Protein AF-A0A946DRZ8-F1 (afdb_monomer_lite)

Foldseek 3Di:
DQALLNVLQVVCVVVVNRPPQDDPVLSVVSRVHHDPLSLCVSVVVVVQHADNHDPGSVSSVVSSVVVVVVVCVVPVVVVVVVDPPPPPPPVCVVVVVVVVVVVVPD

pLDDT: mean 80.22, std 17.97, range [47.06, 96.06]

Secondary structure (DSSP, 8-state):
---HHHHHHHHHHHTT-TTSSS-HHHHHHHTT--SHHHHHHHHHTTT----SS-SSHHHHHHHHHHHHHHHHHH-HHHHHHH-TTTTSSTTTHHHHHHHHHHHT--

Radius of gyration: 21.68 Å; chains: 1; bounding box: 46×25×67 Å

Sequence (106 aa):
MSTVGSQIISELGRRGQRGMYFDYATYRELRKVDSLAALAQFVNTRGVPCPSAPSDVATVADCLQQHATDEAKRDPMTWLLLDPTGCLPILFFPFWLLGQFFRGRQ

Structure (mmCIF, N/CA/C/O backbone):
data_AF-A0A946DRZ8-F1
#
_entry.id   AF-A0A946DRZ8-F1
#
loop_
_atom_site.group_PDB
_atom_site.id
_atom_site.type_symbol
_atom_site.label_atom_id
_atom_site.label_alt_id
_atom_site.label_comp_id
_atom_site.label_asym_id
_atom_site.label_entity_id
_atom_site.l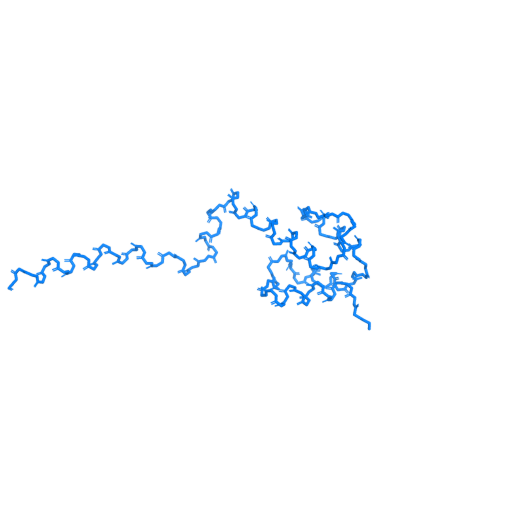abel_seq_id
_atom_site.pdbx_PDB_ins_code
_atom_site.Cartn_x
_atom_site.Cartn_y
_atom_site.Cartn_z
_atom_site.occupancy
_atom_site.B_iso_or_equiv
_atom_site.auth_seq_id
_atom_site.auth_comp_id
_atom_site.auth_asym_id
_atom_site.auth_atom_id
_atom_site.pdbx_PDB_model_num
ATOM 1 N N . MET A 1 1 ? -19.963 -6.328 4.781 1.00 58.28 1 MET A N 1
ATOM 2 C CA . MET A 1 1 ? -19.311 -5.015 4.984 1.00 58.28 1 MET A CA 1
ATOM 3 C C . MET A 1 1 ? -18.012 -5.004 4.197 1.00 58.28 1 MET A C 1
ATOM 5 O O . MET A 1 1 ? -17.281 -5.982 4.276 1.00 58.28 1 MET A O 1
ATOM 9 N N . SER A 1 2 ? -17.763 -3.968 3.393 1.00 80.50 2 SER A N 1
ATOM 10 C CA . SER A 1 2 ? -16.502 -3.826 2.653 1.00 80.50 2 SER A CA 1
ATOM 11 C C . SER A 1 2 ? -15.496 -3.067 3.513 1.00 80.50 2 SER A C 1
ATOM 13 O O . SER A 1 2 ? -15.714 -1.891 3.795 1.00 80.50 2 SER A O 1
ATOM 15 N N . THR A 1 3 ? -14.411 -3.724 3.920 1.00 93.50 3 THR A N 1
ATOM 16 C CA . THR A 1 3 ? -13.330 -3.095 4.696 1.00 93.50 3 THR A CA 1
ATOM 17 C C . THR A 1 3 ? -12.534 -2.119 3.828 1.00 93.50 3 THR A C 1
ATOM 19 O O . THR A 1 3 ? -12.496 -2.265 2.601 1.00 93.50 3 THR A O 1
ATOM 22 N N . VAL A 1 4 ? -11.867 -1.135 4.437 1.00 94.62 4 VAL A N 1
ATOM 23 C CA . VAL A 1 4 ? -10.952 -0.220 3.721 1.00 94.62 4 VAL A CA 1
ATOM 24 C C . VAL A 1 4 ? -9.829 -1.011 3.041 1.00 94.62 4 VAL A C 1
ATOM 26 O O . VAL A 1 4 ? -9.473 -0.738 1.896 1.00 94.62 4 VAL A O 1
ATOM 29 N N . GLY A 1 5 ? -9.358 -2.074 3.691 1.00 94.25 5 GLY A N 1
ATOM 30 C CA . GLY A 1 5 ? -8.445 -3.063 3.131 1.00 94.25 5 GLY A CA 1
ATOM 31 C C . GLY A 1 5 ? -8.921 -3.705 1.828 1.00 94.25 5 GLY A C 1
ATOM 32 O O . GLY A 1 5 ? -8.160 -3.864 0.876 1.00 94.25 5 GLY A O 1
ATOM 33 N N . SER A 1 6 ? -10.202 -4.059 1.754 1.00 94.88 6 SER A N 1
ATOM 34 C CA . SER A 1 6 ? -10.789 -4.620 0.532 1.00 94.88 6 SER A CA 1
ATOM 35 C C . SER A 1 6 ? -10.928 -3.564 -0.568 1.00 94.88 6 SER A C 1
ATOM 37 O O . SER A 1 6 ? -10.732 -3.878 -1.742 1.00 94.88 6 SER A O 1
ATOM 39 N N . GLN A 1 7 ? -11.197 -2.309 -0.194 1.00 95.75 7 GLN A N 1
ATOM 40 C CA . GLN A 1 7 ? -11.281 -1.186 -1.131 1.00 95.75 7 GLN A CA 1
ATOM 41 C C . GLN A 1 7 ? -9.922 -0.880 -1.773 1.00 95.75 7 GLN A C 1
ATOM 43 O O . GLN A 1 7 ? -9.856 -0.771 -2.995 1.00 95.75 7 GLN A O 1
ATOM 48 N N . ILE A 1 8 ? -8.827 -0.835 -0.998 1.00 95.69 8 ILE A N 1
ATOM 49 C CA . ILE A 1 8 ? -7.479 -0.638 -1.566 1.00 95.69 8 ILE A CA 1
ATOM 50 C C . ILE A 1 8 ? -7.078 -1.798 -2.474 1.00 95.69 8 ILE A C 1
ATOM 52 O O . ILE A 1 8 ? -6.559 -1.569 -3.559 1.00 95.69 8 ILE A O 1
ATOM 56 N N . ILE A 1 9 ? -7.391 -3.046 -2.115 1.00 94.81 9 ILE A N 1
ATOM 57 C CA . ILE A 1 9 ? -7.119 -4.200 -2.988 1.00 94.81 9 ILE A CA 1
ATOM 58 C C . ILE A 1 9 ? -7.892 -4.086 -4.307 1.00 94.81 9 ILE A C 1
ATOM 60 O O . ILE A 1 9 ? -7.349 -4.412 -5.365 1.00 94.81 9 ILE A O 1
ATOM 64 N N . SER A 1 10 ? -9.145 -3.630 -4.251 1.00 94.94 10 SER A N 1
ATOM 65 C CA . SER A 1 10 ? -9.961 -3.402 -5.444 1.00 94.94 10 SER A CA 1
ATOM 66 C C . SER A 1 10 ? -9.393 -2.280 -6.311 1.00 94.94 10 SER A C 1
ATOM 68 O O . SER A 1 10 ? -9.305 -2.445 -7.525 1.00 94.94 10 SER A O 1
ATOM 70 N N . GLU A 1 11 ? -8.960 -1.174 -5.706 1.00 95.44 11 GLU A N 1
ATOM 71 C CA . GLU A 1 11 ? -8.355 -0.043 -6.416 1.00 95.44 11 GLU A CA 1
ATOM 72 C C . GLU A 1 11 ? -7.029 -0.436 -7.082 1.00 95.44 11 GLU A C 1
ATOM 74 O O . GLU A 1 11 ? -6.818 -0.163 -8.262 1.00 95.44 11 GLU A O 1
ATOM 79 N N . LEU A 1 12 ? -6.173 -1.183 -6.380 1.00 94.31 12 LEU A N 1
ATOM 80 C CA . LEU A 1 12 ? -4.951 -1.750 -6.956 1.00 94.31 12 LEU A CA 1
ATOM 81 C C . LEU A 1 12 ? -5.258 -2.730 -8.098 1.00 94.31 12 LEU A C 1
ATOM 83 O O . LEU A 1 12 ? -4.560 -2.747 -9.108 1.00 94.31 12 LEU A O 1
ATOM 87 N N . GLY A 1 13 ? -6.323 -3.527 -7.966 1.00 93.50 13 GLY A N 1
ATOM 88 C CA . GLY A 1 13 ? -6.819 -4.393 -9.037 1.00 93.50 13 GLY A CA 1
ATOM 89 C C . GLY A 1 13 ? -7.265 -3.606 -10.267 1.00 93.50 13 GLY A C 1
ATOM 90 O O . GLY A 1 13 ? -6.866 -3.943 -11.378 1.00 93.50 13 GLY A O 1
ATOM 91 N N . ARG A 1 14 ? -8.024 -2.522 -10.070 1.00 95.62 14 ARG A N 1
ATOM 92 C CA . ARG A 1 14 ? -8.477 -1.613 -11.135 1.00 95.62 14 ARG A CA 1
ATOM 93 C C . ARG A 1 14 ? -7.303 -0.975 -11.884 1.00 95.62 14 ARG A C 1
ATOM 95 O O . ARG A 1 14 ? -7.401 -0.750 -13.085 1.00 95.62 14 ARG A O 1
ATOM 102 N N . ARG A 1 15 ? -6.196 -0.714 -11.184 1.00 91.38 15 ARG A N 1
ATOM 103 C CA . ARG A 1 15 ? -4.949 -0.163 -11.741 1.00 91.38 15 ARG A CA 1
ATOM 104 C C . ARG A 1 15 ? -4.028 -1.213 -12.374 1.00 91.38 15 ARG A C 1
ATOM 106 O O . ARG A 1 15 ? -2.983 -0.846 -12.896 1.00 91.38 15 ARG A O 1
ATOM 113 N N . GLY A 1 16 ? -4.369 -2.503 -12.310 1.00 92.12 16 GLY A N 1
ATOM 114 C CA . GLY A 1 16 ? -3.497 -3.584 -12.784 1.00 92.12 16 GLY A CA 1
ATOM 115 C C . GLY A 1 16 ? -2.255 -3.817 -11.911 1.00 92.12 16 GLY A C 1
ATOM 116 O O . GLY A 1 16 ? -1.330 -4.490 -12.340 1.00 92.12 16 GLY A O 1
ATOM 117 N N . GLN A 1 17 ? -2.235 -3.285 -10.685 1.00 91.00 17 GLN A N 1
ATOM 118 C CA . GLN A 1 17 ? -1.089 -3.322 -9.762 1.00 91.00 17 GLN A CA 1
ATOM 119 C C . GLN A 1 17 ? -1.266 -4.340 -8.622 1.00 91.00 17 GLN A C 1
ATOM 121 O O . GLN A 1 17 ? -0.518 -4.374 -7.640 1.00 91.00 17 GLN A O 1
ATOM 126 N N . ARG A 1 18 ? -2.300 -5.180 -8.700 1.00 88.38 18 ARG A N 1
ATOM 127 C CA . ARG A 1 18 ? -2.570 -6.195 -7.681 1.00 88.38 18 ARG A CA 1
ATOM 128 C C . ARG A 1 18 ? -1.464 -7.249 -7.683 1.00 88.38 18 ARG A C 1
ATOM 130 O O . ARG A 1 18 ? -1.190 -7.853 -8.709 1.00 88.38 18 ARG A O 1
ATOM 137 N N . GLY A 1 19 ? -0.888 -7.513 -6.513 1.00 86.81 19 GLY A N 1
ATOM 138 C CA . GLY A 1 19 ? 0.220 -8.458 -6.366 1.00 86.81 19 GLY A CA 1
ATOM 139 C C . GLY A 1 19 ? 1.605 -7.820 -6.444 1.00 86.81 19 GLY A C 1
ATOM 140 O O . GLY A 1 19 ? 2.572 -8.509 -6.152 1.00 86.81 19 GLY A O 1
ATOM 141 N N . MET A 1 20 ? 1.718 -6.533 -6.796 1.00 89.38 20 MET A N 1
ATOM 142 C CA . MET A 1 20 ? 3.026 -5.887 -6.979 1.00 89.38 20 MET A CA 1
ATOM 143 C C . MET A 1 20 ? 3.679 -5.447 -5.664 1.00 89.38 20 MET A C 1
ATOM 145 O O . MET A 1 20 ? 4.898 -5.463 -5.559 1.00 89.38 20 MET A O 1
ATOM 149 N N . TYR A 1 21 ? 2.882 -5.044 -4.670 1.00 89.31 21 TYR A N 1
ATOM 150 C CA . TYR A 1 21 ? 3.404 -4.363 -3.475 1.00 89.31 21 TYR A CA 1
ATOM 151 C C . TYR A 1 21 ? 3.530 -5.253 -2.238 1.00 89.31 21 TYR A C 1
ATOM 153 O O . TYR A 1 21 ? 4.264 -4.922 -1.312 1.00 89.31 21 TYR A O 1
ATOM 161 N N . PHE A 1 22 ? 2.781 -6.354 -2.179 1.00 91.75 22 PHE A N 1
ATOM 162 C CA . PHE A 1 22 ? 2.654 -7.169 -0.975 1.00 91.75 22 PHE A CA 1
ATOM 163 C C . PHE A 1 22 ? 2.608 -8.655 -1.321 1.00 91.75 22 PHE A C 1
ATOM 165 O O . PHE A 1 22 ? 2.061 -9.046 -2.352 1.00 91.75 22 PHE A O 1
ATOM 172 N N . ASP A 1 23 ? 3.108 -9.495 -0.418 1.00 92.06 23 ASP A N 1
ATOM 173 C CA . ASP A 1 23 ? 2.927 -10.940 -0.517 1.00 92.06 23 ASP A CA 1
ATOM 174 C C . ASP A 1 23 ? 1.490 -11.373 -0.152 1.00 92.06 23 ASP A C 1
ATOM 176 O O . ASP A 1 23 ? 0.650 -10.599 0.327 1.00 92.06 23 ASP A O 1
ATOM 180 N N . TYR A 1 24 ? 1.181 -12.651 -0.383 1.00 91.25 24 TYR A N 1
ATOM 181 C CA . TYR A 1 24 ? -0.150 -13.198 -0.114 1.00 91.25 24 TYR A CA 1
ATOM 182 C C . TYR A 1 24 ? -0.567 -13.074 1.362 1.00 91.25 24 TYR A C 1
ATOM 184 O O . TYR A 1 24 ? -1.732 -12.778 1.651 1.00 91.25 24 TYR A O 1
ATOM 192 N N . ALA A 1 25 ? 0.363 -13.281 2.300 1.00 94.06 25 ALA A N 1
ATOM 193 C CA . ALA A 1 25 ? 0.091 -13.183 3.733 1.00 94.06 25 ALA A CA 1
ATOM 194 C C . ALA A 1 25 ? -0.275 -11.744 4.126 1.00 94.06 25 ALA A C 1
ATOM 196 O O . ALA A 1 25 ? -1.288 -11.507 4.785 1.00 94.06 25 ALA A O 1
ATOM 197 N N . THR A 1 26 ? 0.472 -10.773 3.618 1.00 93.75 26 THR A N 1
ATOM 198 C CA . THR A 1 26 ? 0.245 -9.346 3.823 1.00 93.75 26 THR A CA 1
ATOM 199 C C . THR A 1 26 ? -1.079 -8.908 3.212 1.00 93.75 26 THR A C 1
ATOM 201 O O . THR A 1 26 ? -1.820 -8.168 3.851 1.00 93.75 26 THR A O 1
ATOM 204 N N . TYR A 1 27 ? -1.467 -9.433 2.045 1.00 92.62 27 TYR A N 1
ATOM 205 C CA . TYR A 1 27 ? -2.807 -9.198 1.496 1.00 92.62 27 TYR A CA 1
ATOM 206 C C . TYR A 1 27 ? -3.934 -9.787 2.354 1.00 92.62 27 TYR A C 1
ATOM 208 O O . TYR A 1 27 ? -5.054 -9.271 2.336 1.00 92.62 27 TYR A O 1
ATOM 216 N N . ARG A 1 28 ? -3.699 -10.877 3.096 1.00 93.88 28 ARG A N 1
ATOM 217 C CA . ARG A 1 28 ? -4.685 -11.384 4.067 1.00 93.88 28 ARG A CA 1
ATOM 218 C C . ARG A 1 28 ? -4.818 -10.456 5.267 1.00 93.88 28 ARG A C 1
ATOM 220 O O . ARG A 1 28 ? -5.946 -10.213 5.686 1.00 93.88 28 ARG A O 1
ATOM 227 N N . GLU A 1 29 ? -3.713 -9.916 5.769 1.00 94.81 29 GLU A N 1
ATOM 228 C CA . GLU A 1 29 ? -3.737 -8.931 6.855 1.00 94.81 29 GLU A CA 1
ATOM 229 C C . GLU A 1 29 ? -4.369 -7.609 6.414 1.00 94.81 29 GLU A C 1
ATOM 231 O O . GLU A 1 29 ? -5.215 -7.067 7.121 1.00 94.81 29 GLU A O 1
ATOM 236 N N . LEU A 1 30 ? -4.065 -7.149 5.198 1.00 93.88 30 LEU A N 1
ATOM 237 C CA . LEU A 1 30 ? -4.617 -5.923 4.628 1.00 93.88 30 LEU A CA 1
ATOM 238 C C . LEU A 1 30 ? -6.149 -5.943 4.613 1.00 93.88 30 LEU A C 1
ATOM 240 O O . LEU A 1 30 ? -6.768 -4.941 4.940 1.00 93.88 30 LEU A O 1
ATOM 244 N N . ARG A 1 31 ? -6.780 -7.091 4.319 1.00 94.31 31 ARG A N 1
ATOM 245 C CA . ARG A 1 31 ? -8.252 -7.230 4.314 1.00 94.31 31 ARG A CA 1
ATOM 246 C C . ARG A 1 31 ? -8.913 -6.946 5.663 1.00 94.31 31 ARG A C 1
ATOM 248 O O . ARG A 1 31 ? -10.103 -6.639 5.667 1.00 94.31 31 ARG A O 1
ATOM 255 N N . LYS A 1 32 ? -8.176 -7.046 6.770 1.00 95.19 32 LYS A N 1
ATOM 256 C CA . LYS A 1 32 ? -8.679 -6.796 8.130 1.00 95.19 32 LYS A CA 1
ATOM 257 C C . LYS A 1 32 ? -8.626 -5.315 8.520 1.00 95.19 32 LYS A C 1
ATOM 259 O O . LYS A 1 32 ? -9.017 -4.967 9.624 1.00 95.19 32 LYS A O 1
ATOM 264 N N . VAL A 1 33 ? -8.088 -4.452 7.657 1.00 95.50 33 VAL A N 1
ATOM 265 C CA . VAL A 1 33 ? -7.940 -3.024 7.940 1.00 95.50 33 VAL A CA 1
ATOM 266 C C . VAL A 1 33 ? -9.250 -2.291 7.661 1.00 95.50 33 VAL A C 1
ATOM 268 O O . VAL A 1 33 ? -9.727 -2.267 6.524 1.00 95.50 33 VAL A O 1
ATOM 271 N N . ASP A 1 34 ? -9.790 -1.641 8.690 1.00 95.25 34 ASP A N 1
ATOM 272 C CA . ASP A 1 34 ? -11.122 -1.028 8.641 1.00 95.25 34 ASP A CA 1
ATOM 273 C C . ASP A 1 34 ? -11.123 0.501 8.519 1.00 95.25 34 ASP A C 1
ATOM 275 O O . ASP A 1 34 ? -12.166 1.084 8.234 1.00 95.25 34 ASP A O 1
ATOM 279 N N . SER A 1 35 ? -9.977 1.169 8.684 1.00 95.56 35 SER A N 1
ATOM 280 C CA . SER A 1 35 ? -9.884 2.631 8.599 1.00 95.56 35 SER A CA 1
ATOM 281 C C . SER A 1 35 ? -8.739 3.102 7.705 1.00 95.56 35 SER A C 1
ATOM 283 O O . SER A 1 35 ? -7.726 2.420 7.544 1.00 95.56 35 SER A O 1
ATOM 285 N N . LEU A 1 36 ? -8.893 4.299 7.133 1.00 94.81 36 LEU A N 1
ATOM 286 C CA . LEU A 1 36 ? -7.872 4.945 6.302 1.00 94.81 36 LEU A CA 1
ATOM 287 C C . LEU A 1 36 ? -6.589 5.253 7.087 1.00 94.81 36 LEU A C 1
ATOM 289 O O . LEU A 1 36 ? -5.495 5.047 6.573 1.00 94.81 36 LEU A O 1
ATOM 293 N N . ALA A 1 37 ? -6.713 5.669 8.350 1.00 93.88 37 ALA A N 1
ATOM 294 C CA . ALA A 1 37 ? -5.563 5.893 9.226 1.00 93.88 37 ALA A CA 1
ATOM 295 C C . ALA A 1 37 ? -4.803 4.586 9.517 1.00 93.88 37 ALA A C 1
ATOM 297 O O . ALA A 1 37 ? -3.577 4.547 9.426 1.00 93.88 37 ALA A O 1
ATOM 298 N N . ALA A 1 38 ? -5.522 3.489 9.792 1.00 95.50 38 ALA A N 1
ATOM 299 C CA . ALA A 1 38 ? -4.901 2.180 9.983 1.00 95.50 38 ALA A CA 1
ATOM 300 C C . ALA A 1 38 ? -4.247 1.671 8.690 1.00 95.50 38 ALA A C 1
ATOM 302 O O . ALA A 1 38 ? -3.179 1.067 8.744 1.00 95.50 38 ALA A O 1
ATOM 303 N N . LEU A 1 39 ? -4.840 1.958 7.526 1.00 96.06 39 LEU A N 1
ATOM 304 C CA . LEU A 1 39 ? -4.250 1.650 6.225 1.00 96.06 39 LEU A CA 1
ATOM 305 C C . LEU A 1 39 ? -2.950 2.436 5.994 1.00 96.06 39 LEU A C 1
ATOM 307 O O . LEU A 1 39 ? -1.941 1.839 5.625 1.00 96.06 39 LEU A O 1
ATOM 311 N N . ALA A 1 40 ? -2.944 3.743 6.262 1.00 95.25 40 ALA A N 1
ATOM 312 C CA . ALA A 1 40 ? -1.743 4.572 6.172 1.00 95.25 40 ALA A CA 1
ATOM 313 C C . ALA A 1 40 ? -0.638 4.079 7.114 1.00 95.25 40 ALA A C 1
ATOM 315 O O . ALA A 1 40 ? 0.522 3.966 6.723 1.00 95.25 40 ALA A O 1
ATOM 316 N N . GLN A 1 41 ? -0.984 3.730 8.352 1.00 95.75 41 GLN A N 1
ATOM 317 C CA . GLN A 1 41 ? -0.030 3.159 9.300 1.00 95.75 41 GLN A CA 1
ATOM 318 C C . GLN A 1 41 ? 0.496 1.794 8.826 1.00 95.75 41 GLN A C 1
ATOM 320 O O . GLN A 1 41 ? 1.691 1.510 8.936 1.00 95.75 41 GLN A O 1
ATOM 325 N N . PHE A 1 42 ? -0.369 0.957 8.251 1.00 95.31 42 PHE A N 1
ATOM 326 C CA . PHE A 1 42 ? -0.006 -0.357 7.724 1.00 95.31 42 PHE A CA 1
ATOM 327 C C . PHE A 1 42 ? 1.026 -0.275 6.592 1.00 95.31 42 PHE A C 1
ATOM 329 O O . PHE A 1 42 ? 1.928 -1.114 6.534 1.00 95.31 42 PHE A O 1
ATOM 336 N N . VAL A 1 43 ? 0.916 0.719 5.705 1.00 94.88 43 VAL A N 1
ATOM 337 C CA . VAL A 1 43 ? 1.891 0.920 4.619 1.00 94.88 43 VAL A CA 1
ATOM 338 C C . VAL A 1 43 ? 3.167 1.614 5.112 1.00 94.88 43 VAL A C 1
ATOM 340 O O . VAL A 1 43 ? 4.261 1.167 4.774 1.00 94.88 43 VAL A O 1
ATOM 343 N N . ASN A 1 44 ? 3.055 2.604 6.008 1.00 94.31 44 ASN A N 1
ATOM 344 C CA . ASN A 1 44 ? 4.214 3.291 6.597 1.00 94.31 44 ASN A CA 1
ATOM 345 C C . ASN A 1 44 ? 5.118 2.344 7.396 1.00 94.31 44 ASN A C 1
ATOM 347 O O . ASN A 1 44 ? 6.339 2.402 7.280 1.00 94.31 44 ASN A O 1
ATOM 351 N N . THR A 1 45 ? 4.535 1.423 8.169 1.00 94.25 45 THR A N 1
ATOM 352 C CA . THR A 1 45 ? 5.291 0.399 8.924 1.00 94.25 45 THR A CA 1
ATOM 353 C C . THR A 1 45 ? 6.073 -0.563 8.026 1.00 94.25 45 THR A C 1
ATOM 355 O O . THR A 1 45 ? 6.969 -1.251 8.507 1.00 94.25 45 THR A O 1
ATOM 358 N N . ARG A 1 46 ? 5.767 -0.592 6.724 1.00 92.06 46 ARG A N 1
ATOM 359 C CA . ARG A 1 46 ? 6.462 -1.383 5.698 1.00 92.06 46 ARG A CA 1
ATOM 360 C C . ARG A 1 46 ? 7.415 -0.550 4.842 1.00 92.06 46 ARG A C 1
ATOM 362 O O . ARG A 1 46 ? 7.885 -1.037 3.825 1.00 92.06 46 ARG A O 1
ATOM 369 N N . GLY A 1 47 ? 7.701 0.687 5.250 1.00 91.06 47 GLY A N 1
ATOM 370 C CA . GLY A 1 47 ? 8.663 1.560 4.578 1.00 91.06 47 GLY A CA 1
ATOM 371 C C . GLY A 1 47 ? 8.081 2.423 3.460 1.00 91.06 47 GLY A C 1
ATOM 372 O O . GLY A 1 47 ? 8.829 3.192 2.866 1.00 91.06 47 GLY A O 1
ATOM 373 N N . VAL A 1 48 ? 6.769 2.360 3.205 1.00 92.56 48 VAL A N 1
ATOM 374 C CA . VAL A 1 48 ? 6.107 3.190 2.188 1.00 92.56 48 VAL A CA 1
ATOM 375 C C . VAL A 1 48 ? 5.656 4.507 2.829 1.00 92.56 48 VAL A C 1
ATOM 377 O O . VAL A 1 48 ? 4.673 4.495 3.575 1.00 92.56 48 VAL A O 1
ATOM 380 N N . PRO A 1 49 ? 6.323 5.643 2.556 1.00 91.62 49 PRO A N 1
ATOM 381 C CA . PRO A 1 49 ? 5.954 6.920 3.148 1.00 91.62 49 PRO A CA 1
ATOM 382 C C . PRO A 1 49 ? 4.596 7.371 2.606 1.00 91.62 49 PRO A C 1
ATOM 384 O O . PRO A 1 49 ? 4.421 7.561 1.404 1.00 91.62 49 PRO A O 1
ATOM 387 N N . CYS A 1 50 ? 3.623 7.542 3.495 1.00 92.69 50 CYS A N 1
ATOM 388 C CA . CYS A 1 50 ? 2.275 7.972 3.139 1.00 92.69 50 CYS A CA 1
ATOM 389 C C . CYS A 1 50 ? 1.703 8.866 4.256 1.00 92.69 50 CYS A C 1
ATOM 391 O O . CYS A 1 50 ? 2.035 8.650 5.426 1.00 92.69 50 CYS A O 1
ATOM 393 N N . PRO A 1 51 ? 0.877 9.887 3.959 1.00 90.75 51 PRO A N 1
ATOM 394 C CA . PRO A 1 51 ? 0.337 10.779 4.984 1.00 90.75 51 PRO A CA 1
ATOM 395 C C . PRO A 1 51 ? -0.452 10.006 6.047 1.00 90.75 51 PRO A C 1
ATOM 397 O O . PRO A 1 51 ? -1.216 9.101 5.725 1.00 90.75 51 PRO A O 1
ATOM 400 N N . SER A 1 52 ? -0.300 10.389 7.319 1.00 88.75 52 SER A N 1
ATOM 401 C CA . SER A 1 52 ? -0.923 9.701 8.465 1.00 88.75 52 SER A CA 1
ATOM 402 C C . SER A 1 52 ? -2.457 9.708 8.438 1.00 88.75 52 SER A C 1
ATOM 404 O O . SER A 1 52 ? -3.091 8.848 9.045 1.00 88.75 52 SER A O 1
ATOM 406 N N . ALA A 1 53 ? -3.052 10.679 7.742 1.00 90.00 53 ALA A N 1
ATOM 407 C CA . ALA A 1 53 ? -4.493 10.827 7.567 1.00 90.00 53 ALA A CA 1
ATOM 408 C C . ALA A 1 53 ? -4.815 11.075 6.081 1.00 90.00 53 ALA A C 1
ATOM 410 O O . ALA A 1 53 ? -4.999 12.225 5.680 1.00 90.00 53 ALA A O 1
ATOM 411 N N . PRO A 1 54 ? -4.831 10.026 5.239 1.00 92.06 54 PRO A N 1
ATOM 412 C CA . PRO A 1 54 ? -5.166 10.169 3.829 1.00 92.06 54 PRO A CA 1
ATOM 413 C C . PRO A 1 54 ? -6.665 10.448 3.663 1.00 92.06 54 PRO A C 1
ATOM 415 O O . PRO A 1 54 ? -7.489 9.942 4.428 1.00 92.06 54 PRO A O 1
ATOM 418 N N . SER A 1 55 ? -7.017 11.242 2.650 1.00 91.44 55 SER A N 1
ATOM 419 C CA . SER A 1 55 ? -8.408 11.600 2.342 1.00 91.44 55 SER A CA 1
ATOM 420 C C . SER A 1 55 ? -9.213 10.430 1.779 1.00 91.44 55 SER A C 1
ATOM 422 O O . SER A 1 55 ? -10.416 10.347 2.010 1.00 91.44 55 SER A O 1
ATOM 424 N N . ASP A 1 56 ? -8.559 9.523 1.051 1.00 94.75 56 ASP A N 1
ATOM 425 C CA . ASP A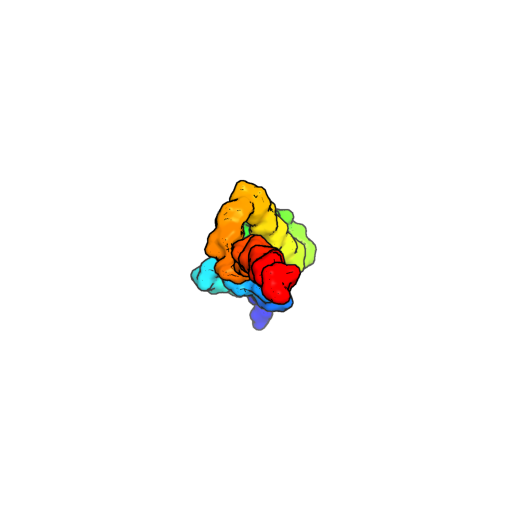 1 56 ? -9.186 8.366 0.425 1.00 94.75 56 ASP A CA 1
ATOM 426 C C . ASP A 1 56 ? -8.192 7.215 0.182 1.00 94.75 56 ASP A C 1
ATOM 428 O O . ASP A 1 56 ? -6.993 7.287 0.464 1.00 94.75 56 ASP A O 1
ATOM 432 N N . VAL A 1 57 ? -8.725 6.114 -0.348 1.00 94.69 57 VAL A N 1
ATOM 433 C CA . VAL A 1 57 ? -7.962 4.924 -0.739 1.00 94.69 57 VAL A CA 1
ATOM 434 C C . VAL A 1 57 ? -7.040 5.196 -1.933 1.00 94.69 57 VAL A C 1
ATOM 436 O O . VAL A 1 57 ? -5.954 4.620 -2.006 1.00 94.69 57 VAL A O 1
ATOM 439 N N . ALA A 1 58 ? -7.455 6.065 -2.859 1.00 94.88 58 ALA A N 1
ATOM 440 C CA . ALA A 1 58 ? -6.678 6.393 -4.050 1.00 94.88 58 ALA A CA 1
ATOM 441 C C . ALA A 1 58 ? -5.349 7.062 -3.678 1.00 94.88 58 ALA A C 1
ATOM 443 O O . ALA A 1 58 ? -4.313 6.665 -4.197 1.00 94.88 58 ALA A O 1
ATOM 444 N N . THR A 1 59 ? -5.362 7.953 -2.686 1.00 94.69 59 THR A N 1
ATOM 445 C CA . THR A 1 59 ? -4.174 8.611 -2.127 1.00 94.69 59 THR A CA 1
ATOM 446 C C . THR A 1 59 ? -3.157 7.585 -1.624 1.00 94.69 59 THR A C 1
ATOM 448 O O . THR A 1 59 ? -1.961 7.715 -1.868 1.00 94.69 59 THR A O 1
ATOM 451 N N . VAL A 1 60 ? -3.617 6.523 -0.953 1.00 94.62 60 VAL A N 1
ATOM 452 C CA . VAL A 1 60 ? -2.721 5.454 -0.481 1.00 94.62 60 VAL A CA 1
ATOM 453 C C . VAL A 1 60 ? -2.182 4.614 -1.642 1.00 94.62 60 VAL A C 1
ATOM 455 O O . VAL A 1 60 ? -1.013 4.229 -1.629 1.00 94.62 60 VAL A O 1
ATOM 458 N N . ALA A 1 61 ? -3.004 4.340 -2.659 1.00 95.50 61 ALA A N 1
ATOM 459 C CA . ALA A 1 61 ? -2.543 3.676 -3.878 1.00 95.50 61 ALA A CA 1
ATOM 460 C C . ALA A 1 61 ? -1.478 4.513 -4.609 1.00 95.50 61 ALA A C 1
ATOM 462 O O . ALA A 1 61 ? -0.482 3.963 -5.078 1.00 95.50 61 ALA A O 1
ATOM 463 N N . ASP A 1 62 ? -1.645 5.835 -4.642 1.00 94.81 62 ASP A N 1
ATOM 464 C CA . ASP A 1 62 ? -0.686 6.760 -5.242 1.00 94.81 62 ASP A CA 1
ATOM 465 C C . ASP A 1 62 ? 0.642 6.765 -4.470 1.00 94.81 62 ASP A C 1
ATOM 467 O O . ASP A 1 62 ? 1.695 6.688 -5.100 1.00 94.81 62 ASP A O 1
ATOM 471 N N . CYS A 1 63 ? 0.621 6.737 -3.127 1.00 93.75 63 CYS A N 1
ATOM 472 C CA . CYS A 1 63 ? 1.841 6.571 -2.320 1.00 93.75 63 CYS A CA 1
ATOM 473 C C . CYS A 1 63 ? 2.609 5.295 -2.689 1.00 93.75 63 CYS A C 1
ATOM 475 O O . CYS A 1 63 ? 3.828 5.327 -2.850 1.00 93.75 63 CYS A O 1
ATOM 477 N N . LEU A 1 64 ? 1.902 4.163 -2.815 1.00 94.12 64 LEU A N 1
ATOM 478 C CA . LEU A 1 64 ? 2.505 2.873 -3.165 1.00 94.12 64 LEU A CA 1
ATOM 479 C C . LEU A 1 64 ? 3.156 2.926 -4.548 1.00 94.12 64 LEU A C 1
ATOM 481 O O . LEU A 1 64 ? 4.293 2.489 -4.726 1.00 94.12 64 LEU A O 1
ATOM 485 N N . GLN A 1 65 ? 2.450 3.502 -5.519 1.00 92.81 65 GLN A N 1
ATOM 486 C CA . GLN A 1 65 ? 2.953 3.657 -6.875 1.00 92.81 65 GLN A CA 1
ATOM 487 C C . GLN A 1 65 ? 4.158 4.601 -6.936 1.00 92.81 65 GLN A C 1
ATOM 489 O O . GLN A 1 65 ? 5.151 4.284 -7.596 1.00 92.81 65 GLN A O 1
ATOM 494 N N . GLN A 1 66 ? 4.088 5.746 -6.256 1.00 92.12 66 GLN A N 1
ATOM 495 C CA . GLN A 1 66 ? 5.178 6.714 -6.215 1.00 92.12 66 GLN A CA 1
ATOM 496 C C . GLN A 1 66 ? 6.419 6.107 -5.562 1.00 92.12 66 GLN A C 1
ATOM 498 O O . GLN A 1 66 ? 7.505 6.201 -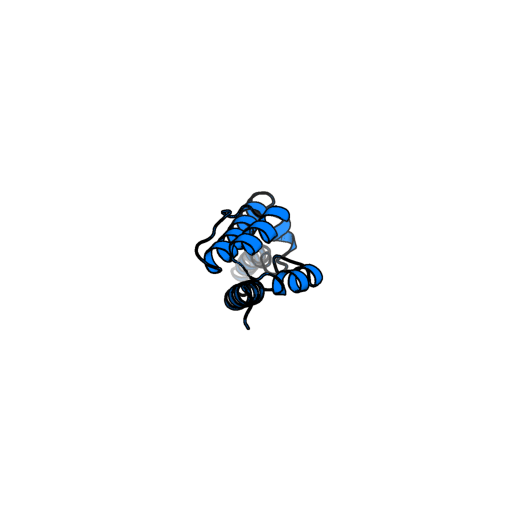6.125 1.00 92.12 66 GLN A O 1
ATOM 503 N N . HIS A 1 67 ? 6.249 5.410 -4.438 1.00 91.56 67 HIS A N 1
ATOM 504 C CA . HIS A 1 67 ? 7.345 4.733 -3.758 1.00 91.56 67 HIS A CA 1
ATOM 505 C C . HIS A 1 67 ? 8.018 3.688 -4.655 1.00 91.56 67 HIS A C 1
ATOM 507 O O . HIS A 1 67 ? 9.230 3.743 -4.835 1.00 91.56 67 HIS A O 1
ATOM 513 N N . ALA A 1 68 ? 7.243 2.817 -5.310 1.00 88.00 68 ALA A N 1
ATOM 514 C CA . ALA A 1 68 ? 7.796 1.840 -6.248 1.00 88.00 68 ALA A CA 1
ATOM 515 C C . ALA A 1 68 ? 8.514 2.498 -7.440 1.00 88.00 68 ALA A C 1
ATOM 517 O O . ALA A 1 68 ? 9.534 1.999 -7.909 1.00 88.00 68 ALA A O 1
ATOM 518 N N . THR A 1 69 ? 8.010 3.640 -7.917 1.00 86.69 69 THR A N 1
ATOM 519 C CA . THR A 1 69 ? 8.649 4.414 -8.993 1.00 86.69 69 THR A CA 1
ATOM 520 C C . THR A 1 69 ? 9.965 5.040 -8.530 1.00 86.69 69 THR A C 1
ATOM 522 O O . THR A 1 69 ? 10.936 5.085 -9.284 1.00 86.69 69 THR A O 1
ATOM 525 N N . ASP A 1 70 ? 10.020 5.538 -7.299 1.00 85.69 70 ASP A N 1
ATOM 526 C CA . ASP A 1 70 ? 11.218 6.165 -6.750 1.00 85.69 70 ASP A CA 1
ATOM 527 C C . ASP A 1 70 ? 12.288 5.130 -6.378 1.00 85.69 70 ASP A C 1
ATOM 529 O O . ASP A 1 70 ? 13.474 5.385 -6.592 1.00 85.69 70 ASP A O 1
ATOM 533 N N . G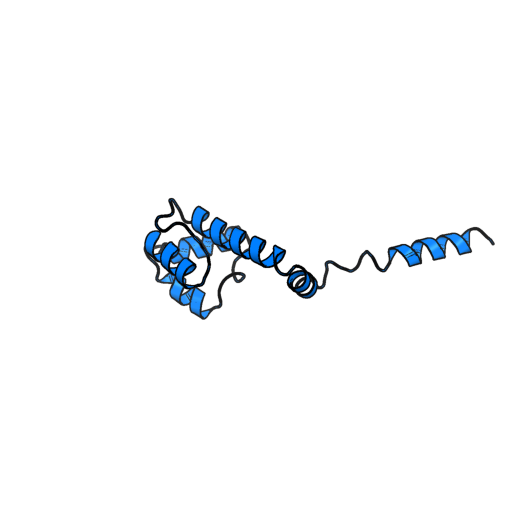LU A 1 71 ? 11.895 3.939 -5.920 1.00 80.44 71 GLU A N 1
ATOM 534 C CA . GLU A 1 71 ? 12.811 2.803 -5.773 1.00 80.44 71 GLU A CA 1
ATOM 535 C C . GLU A 1 71 ? 13.358 2.336 -7.128 1.00 80.44 71 GLU A C 1
ATOM 537 O O . GLU A 1 71 ? 14.568 2.164 -7.270 1.00 80.44 71 GLU A O 1
ATOM 542 N N . ALA A 1 72 ? 12.506 2.247 -8.155 1.00 69.75 72 ALA A N 1
ATOM 543 C CA . ALA A 1 72 ? 12.922 1.906 -9.517 1.00 69.75 72 ALA A CA 1
ATOM 544 C C . ALA A 1 72 ? 13.974 2.873 -10.088 1.00 69.75 72 ALA A C 1
ATOM 546 O O . ALA A 1 72 ? 14.894 2.458 -10.787 1.00 69.75 72 ALA A O 1
ATOM 547 N N . LYS A 1 73 ? 13.860 4.173 -9.786 1.00 74.00 73 LYS A N 1
ATOM 548 C CA . LYS A 1 73 ? 14.849 5.181 -10.207 1.00 74.00 73 LYS A CA 1
ATOM 549 C C . LYS A 1 73 ? 16.182 5.048 -9.472 1.00 74.00 73 LYS A C 1
ATOM 551 O O . LYS A 1 73 ? 17.207 5.428 -10.032 1.00 74.00 73 LYS A O 1
ATOM 556 N N . ARG A 1 74 ? 16.173 4.574 -8.221 1.00 66.62 74 ARG A N 1
ATOM 557 C CA . ARG A 1 74 ? 17.398 4.373 -7.429 1.00 66.62 74 ARG A CA 1
ATOM 558 C C . ARG A 1 74 ? 18.185 3.158 -7.900 1.00 66.62 74 ARG A C 1
ATOM 560 O O . ARG A 1 74 ? 19.409 3.202 -7.855 1.00 66.62 74 ARG A O 1
ATOM 567 N N . ASP A 1 75 ? 17.497 2.126 -8.382 1.00 61.53 75 ASP A N 1
ATOM 568 C CA . ASP A 1 75 ? 18.118 0.926 -8.940 1.00 61.53 75 ASP A CA 1
ATOM 569 C C . ASP A 1 75 ? 17.552 0.599 -10.339 1.00 61.53 75 ASP A C 1
ATOM 571 O O . ASP A 1 75 ? 16.707 -0.288 -10.503 1.00 61.53 75 ASP A O 1
ATOM 575 N N . PRO A 1 76 ? 18.005 1.322 -11.382 1.00 59.22 76 PRO A N 1
ATOM 576 C CA . PRO A 1 76 ? 17.512 1.120 -12.742 1.00 59.22 76 PRO A CA 1
ATOM 577 C C . PRO A 1 76 ? 17.906 -0.250 -13.320 1.00 59.22 76 PRO A C 1
ATOM 579 O O . PRO A 1 76 ? 17.245 -0.741 -14.237 1.00 59.22 76 PRO A O 1
ATOM 582 N N . MET A 1 77 ? 18.957 -0.893 -12.790 1.00 57.88 77 MET A N 1
ATOM 583 C CA . MET A 1 77 ? 19.384 -2.228 -13.226 1.00 57.88 77 MET A CA 1
ATOM 584 C C . MET A 1 77 ? 18.399 -3.320 -12.803 1.00 57.88 77 MET A C 1
ATOM 586 O O . MET A 1 77 ? 18.202 -4.278 -13.549 1.00 57.88 77 MET A O 1
ATOM 590 N N . THR A 1 78 ? 17.738 -3.165 -11.656 1.00 56.75 78 THR A N 1
ATOM 591 C CA . THR A 1 78 ? 16.774 -4.152 -11.153 1.00 56.75 78 THR A CA 1
ATOM 592 C C . THR A 1 78 ? 15.540 -4.268 -12.058 1.00 56.75 78 THR A C 1
ATOM 594 O O . THR A 1 78 ? 15.051 -5.371 -12.291 1.00 56.75 78 THR A O 1
ATOM 597 N N . TRP A 1 79 ? 15.090 -3.170 -12.678 1.00 51.88 79 TRP A N 1
ATOM 598 C CA . TRP A 1 79 ? 13.994 -3.197 -13.663 1.00 51.88 79 TRP A CA 1
ATOM 599 C C . TRP A 1 79 ? 14.382 -3.815 -15.007 1.00 51.88 79 TRP A C 1
ATOM 601 O O . TRP A 1 79 ? 13.577 -4.516 -15.617 1.00 51.88 79 TRP A O 1
ATOM 611 N N . LEU A 1 80 ? 15.630 -3.623 -15.437 1.00 53.62 80 LEU A N 1
ATOM 612 C CA . LEU A 1 80 ? 16.181 -4.245 -16.646 1.00 53.62 80 LEU A CA 1
ATOM 613 C C . LEU A 1 80 ? 16.205 -5.784 -16.566 1.00 53.62 80 LEU A C 1
ATOM 615 O O . LEU A 1 80 ? 16.195 -6.451 -17.596 1.00 53.62 80 LEU A O 1
ATOM 619 N N . LEU A 1 81 ? 16.215 -6.345 -15.353 1.00 54.44 81 LEU A N 1
ATOM 620 C CA . LEU A 1 81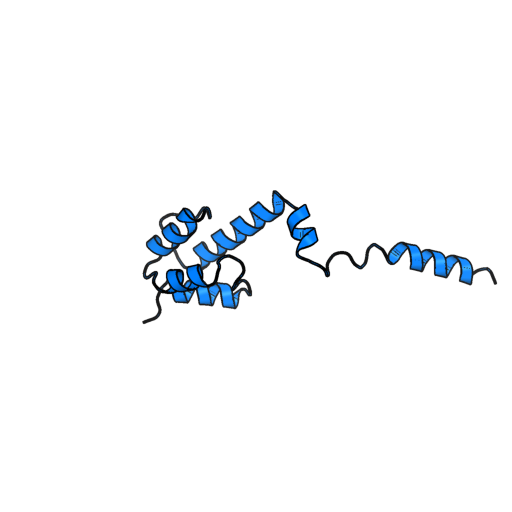 ? 16.169 -7.790 -15.103 1.00 54.44 81 LEU A CA 1
ATOM 621 C C . LEU A 1 81 ? 14.741 -8.345 -14.951 1.00 54.44 81 LEU A C 1
ATOM 623 O O . LEU A 1 81 ? 14.536 -9.544 -15.128 1.00 54.44 81 LEU A O 1
ATOM 627 N N . LEU A 1 82 ? 13.764 -7.495 -14.621 1.00 53.91 82 LEU A N 1
ATOM 628 C CA . LEU A 1 82 ? 12.361 -7.871 -14.400 1.00 53.91 82 LEU A CA 1
ATOM 629 C C . LEU A 1 82 ? 11.489 -7.761 -15.662 1.00 53.91 82 LEU A C 1
ATOM 631 O O . LEU A 1 82 ? 10.390 -8.314 -15.678 1.00 53.91 82 LEU A O 1
ATOM 635 N N . ASP A 1 83 ? 11.980 -7.115 -16.725 1.00 47.06 83 ASP A N 1
ATOM 636 C CA . ASP A 1 83 ? 11.331 -7.081 -18.037 1.00 47.06 83 ASP A CA 1
ATOM 637 C C . ASP A 1 83 ? 12.129 -7.893 -19.083 1.00 47.06 83 ASP A C 1
ATOM 639 O O . ASP A 1 83 ? 12.988 -7.347 -19.780 1.00 47.06 83 ASP A O 1
ATOM 643 N N . PRO A 1 84 ? 11.852 -9.202 -19.255 1.00 50.72 84 PRO A N 1
ATOM 644 C CA . PRO A 1 84 ? 12.494 -10.009 -20.294 1.00 50.72 84 PRO A CA 1
ATOM 645 C C . PRO A 1 84 ? 12.081 -9.600 -21.722 1.00 50.72 84 PRO A C 1
ATOM 647 O O . PRO A 1 84 ? 12.614 -10.148 -22.687 1.00 50.72 84 PRO A O 1
ATOM 650 N N . THR A 1 85 ? 11.145 -8.655 -21.887 1.00 55.34 85 THR A N 1
ATOM 651 C CA . THR A 1 85 ? 10.639 -8.216 -23.196 1.00 55.34 85 THR A CA 1
ATOM 652 C C . THR A 1 85 ? 11.179 -6.859 -23.663 1.00 55.34 85 THR A C 1
ATOM 654 O O . THR A 1 85 ? 11.117 -6.566 -24.858 1.00 55.34 85 THR A O 1
ATOM 657 N N . GLY A 1 86 ? 11.791 -6.062 -22.779 1.00 51.22 86 GLY A N 1
ATOM 658 C CA . GLY A 1 86 ? 12.201 -4.680 -23.070 1.00 51.22 86 GLY A CA 1
ATOM 659 C C . GLY A 1 86 ? 13.497 -4.486 -23.877 1.00 51.22 86 GLY A C 1
ATOM 660 O O . GLY A 1 86 ? 13.732 -3.393 -24.390 1.00 51.22 86 GLY A O 1
ATOM 661 N N . CYS A 1 87 ? 14.343 -5.511 -24.044 1.00 49.97 87 CYS A N 1
ATOM 662 C CA . CYS A 1 87 ? 15.678 -5.352 -24.659 1.00 49.97 87 CYS A CA 1
ATOM 663 C C . CYS A 1 87 ? 15.848 -5.937 -26.073 1.00 49.97 87 CYS A C 1
ATOM 665 O O . CYS A 1 87 ? 16.956 -5.920 -26.612 1.00 49.97 87 CYS A O 1
ATOM 667 N N . LEU A 1 88 ? 14.788 -6.425 -26.721 1.00 51.22 88 LEU A N 1
ATOM 668 C CA . LEU A 1 88 ? 14.919 -7.123 -28.008 1.00 51.22 88 LEU A CA 1
ATOM 669 C C . LEU A 1 88 ? 14.953 -6.290 -29.312 1.00 51.22 88 LEU A C 1
ATOM 671 O O . LEU A 1 88 ? 15.244 -6.907 -30.336 1.00 51.22 88 LEU A O 1
ATOM 675 N N . PRO A 1 89 ? 14.766 -4.951 -29.379 1.00 48.00 89 PRO A N 1
ATOM 676 C CA . PRO A 1 89 ? 14.943 -4.260 -30.663 1.00 48.00 89 PRO A CA 1
ATOM 677 C C . PRO A 1 89 ? 16.372 -3.744 -30.919 1.00 48.00 89 PRO A C 1
ATOM 679 O O . PRO A 1 89 ? 16.716 -3.473 -32.069 1.00 48.00 89 PRO A O 1
ATOM 682 N N . ILE A 1 90 ? 17.241 -3.631 -29.905 1.00 53.72 90 ILE A N 1
ATOM 683 C CA . ILE A 1 90 ? 18.559 -2.978 -30.076 1.00 53.72 90 ILE A CA 1
ATOM 684 C C . ILE A 1 90 ? 19.599 -3.909 -30.727 1.00 53.72 90 ILE A C 1
ATOM 686 O O . ILE A 1 90 ? 20.480 -3.440 -31.445 1.00 53.72 90 ILE A O 1
ATOM 690 N N . LEU A 1 91 ? 19.469 -5.231 -30.576 1.00 51.75 91 LEU A N 1
ATOM 691 C CA . LEU A 1 91 ? 20.406 -6.189 -31.183 1.00 51.75 91 LEU A CA 1
ATOM 692 C C . LEU A 1 91 ? 20.099 -6.533 -32.653 1.00 51.75 91 LEU A C 1
ATOM 694 O O . LEU A 1 91 ? 20.984 -7.026 -33.349 1.00 51.75 91 LEU A O 1
ATOM 698 N N . PHE A 1 92 ? 18.897 -6.240 -33.163 1.00 51.59 92 PHE A N 1
ATOM 699 C CA . PHE A 1 92 ? 18.526 -6.549 -34.555 1.00 51.59 92 PHE A CA 1
ATOM 700 C C . PHE A 1 92 ? 18.746 -5.392 -35.544 1.00 51.59 92 PHE A C 1
ATOM 702 O O . PHE A 1 92 ? 18.830 -5.628 -36.752 1.00 51.59 92 PHE A O 1
ATOM 709 N N . PHE A 1 93 ? 18.903 -4.154 -35.065 1.00 51.47 93 PHE A N 1
ATOM 710 C CA . PHE A 1 93 ? 19.106 -2.987 -35.931 1.00 51.47 93 PHE A CA 1
ATOM 711 C C . PHE A 1 93 ? 20.431 -2.987 -36.730 1.00 51.47 93 PHE A C 1
ATOM 713 O O . PHE A 1 93 ? 20.395 -2.639 -37.914 1.00 51.47 93 PHE A O 1
ATOM 720 N N . PRO A 1 94 ? 21.594 -3.423 -36.194 1.00 52.97 94 PRO A N 1
ATOM 721 C CA . PRO A 1 94 ? 22.820 -3.442 -36.997 1.00 52.97 94 PRO A CA 1
ATOM 722 C C . PRO A 1 94 ? 22.835 -4.571 -38.042 1.00 52.97 94 PRO A C 1
ATOM 724 O O . PRO A 1 94 ? 23.466 -4.426 -39.089 1.00 52.97 94 PRO A O 1
ATOM 727 N N . PHE A 1 95 ? 22.111 -5.674 -37.814 1.00 56.50 95 PHE A N 1
ATOM 728 C CA . PHE A 1 95 ? 22.101 -6.813 -38.741 1.00 56.50 95 PHE A CA 1
ATOM 729 C C . PHE A 1 95 ? 21.249 -6.551 -39.993 1.00 56.50 95 PHE A C 1
ATOM 731 O O . PHE A 1 95 ? 21.590 -7.004 -41.087 1.00 56.50 95 PHE A O 1
ATOM 738 N N . TRP A 1 96 ? 20.175 -5.763 -39.868 1.00 57.00 96 TRP A N 1
ATOM 739 C CA . TRP A 1 96 ? 19.320 -5.411 -41.007 1.00 57.00 96 TRP A CA 1
ATOM 740 C C . TRP A 1 96 ? 20.001 -4.426 -41.976 1.00 57.00 96 TRP A C 1
ATOM 742 O O . TRP A 1 96 ? 19.868 -4.561 -43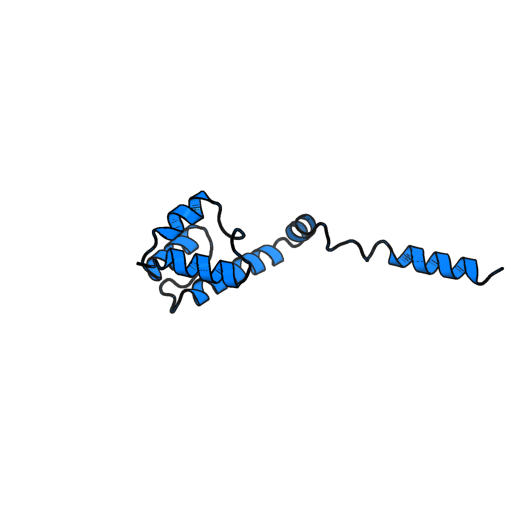.193 1.00 57.00 96 TRP A O 1
ATOM 752 N N . LEU A 1 97 ? 20.811 -3.495 -41.457 1.00 58.34 97 LEU A N 1
ATOM 753 C CA . LEU A 1 97 ? 21.605 -2.561 -42.270 1.00 58.34 97 LEU A CA 1
ATOM 754 C C . LEU A 1 97 ? 22.728 -3.261 -43.055 1.00 58.34 97 LEU A C 1
ATOM 756 O O . LEU A 1 97 ? 22.950 -2.942 -44.224 1.00 58.34 97 LEU A O 1
ATOM 760 N N . LEU A 1 98 ? 23.390 -4.259 -42.461 1.00 59.81 98 LEU A N 1
ATOM 761 C CA . LEU A 1 98 ? 24.402 -5.067 -43.156 1.00 59.81 98 LEU A CA 1
ATOM 762 C C . LEU A 1 98 ? 23.797 -5.916 -44.287 1.00 59.81 98 LEU A C 1
ATOM 764 O O . LEU A 1 98 ? 24.385 -6.004 -45.364 1.00 59.81 98 LEU A O 1
ATOM 768 N N . GLY A 1 99 ? 22.597 -6.475 -44.094 1.00 59.31 99 GLY A N 1
ATOM 769 C CA . GLY A 1 99 ? 21.903 -7.250 -45.131 1.00 59.31 99 GLY A CA 1
ATOM 770 C C . GLY A 1 99 ? 21.516 -6.432 -46.372 1.00 59.31 99 GLY A C 1
ATOM 771 O O . GLY A 1 99 ? 21.575 -6.943 -47.490 1.00 59.31 99 GLY A O 1
ATOM 772 N N . GLN A 1 100 ? 21.173 -5.152 -46.202 1.00 58.84 100 GLN A N 1
ATOM 773 C CA . GLN A 1 100 ? 20.867 -4.243 -47.316 1.00 58.84 100 GLN A CA 1
ATOM 774 C C . GLN A 1 100 ? 22.131 -3.837 -48.098 1.00 58.84 100 GLN A C 1
ATOM 776 O O . GLN A 1 100 ? 22.077 -3.681 -49.317 1.00 58.84 100 GLN A O 1
ATOM 781 N N . PHE A 1 101 ? 23.288 -3.731 -47.435 1.00 58.00 101 PHE A N 1
ATOM 782 C CA . PHE A 1 101 ? 24.540 -3.320 -48.084 1.00 58.00 101 PHE A CA 1
ATOM 783 C C . PHE A 1 101 ? 25.095 -4.376 -49.058 1.00 58.00 101 PHE A C 1
ATOM 785 O O . PHE A 1 101 ? 25.627 -4.028 -50.110 1.00 58.00 101 PHE A O 1
ATOM 792 N N . PHE A 1 102 ? 24.930 -5.670 -48.759 1.00 59.56 102 PHE A N 1
ATOM 793 C CA . PHE A 1 102 ? 25.362 -6.748 -49.662 1.00 59.56 102 PHE A CA 1
ATOM 794 C C . PHE A 1 102 ? 24.401 -6.999 -50.831 1.00 59.56 102 PHE A C 1
ATOM 796 O O . PHE A 1 102 ? 24.819 -7.531 -51.857 1.00 59.56 102 PHE A O 1
ATOM 803 N N . ARG A 1 103 ? 23.130 -6.595 -50.718 1.00 56.25 103 ARG A N 1
ATOM 804 C CA . ARG A 1 103 ? 22.115 -6.844 -51.754 1.00 56.25 103 ARG A CA 1
ATOM 805 C C . ARG A 1 103 ? 22.110 -5.809 -52.886 1.00 56.25 103 ARG A C 1
ATOM 807 O O . ARG A 1 103 ? 21.517 -6.070 -53.921 1.00 56.25 103 ARG A O 1
ATOM 814 N N . GLY A 1 104 ? 22.778 -4.666 -52.710 1.00 51.25 104 GLY A N 1
ATOM 815 C CA . GLY A 1 104 ? 22.915 -3.615 -53.731 1.00 51.25 104 GLY A CA 1
ATOM 816 C C . GLY A 1 104 ? 24.186 -3.694 -54.588 1.00 51.25 104 GLY A C 1
ATOM 817 O O . GLY A 1 104 ? 24.496 -2.734 -55.288 1.00 51.25 104 GLY A O 1
ATOM 818 N N . ARG A 1 105 ? 24.964 -4.783 -54.493 1.00 55.91 105 ARG A N 1
ATOM 819 C CA . ARG A 1 105 ? 26.259 -4.954 -55.186 1.00 55.91 105 ARG A CA 1
ATOM 820 C C . ARG A 1 105 ? 26.362 -6.213 -56.064 1.00 55.91 105 ARG A C 1
ATOM 822 O O . ARG A 1 105 ? 27.474 -6.563 -56.456 1.00 55.91 105 ARG A O 1
ATOM 829 N N . GLN A 1 106 ? 25.241 -6.869 -56.367 1.00 47.31 106 GLN A N 1
ATOM 830 C CA . GLN A 1 106 ? 25.150 -7.911 -57.399 1.00 47.31 106 GLN A CA 1
ATOM 831 C C . GLN A 1 106 ? 24.318 -7.422 -58.576 1.00 47.31 106 GLN A C 1
ATOM 833 O O . GLN A 1 106 ? 23.292 -6.756 -58.313 1.00 47.31 106 GLN A O 1
#